Protein 3P1X (pdb70)

Radius of gyration: 17.96 Å; Cα contacts (8 Å, |Δi|>4): 248; chains: 2; bounding box: 47×26×45 Å

InterPro domains:
  IPR006561 DZF domain [PS51703] (5-378)
  IPR006561 DZF domain [SM00572] (88-342)
  IPR014720 Double-stranded RNA-binding domain [PF00035] (411-464)
  IPR014720 Double-stranded RNA-binding domain [PF00035] (527-588)
  IPR014720 Double-stranded RNA-binding domain [PS50137] (398-467)
  IPR014720 Double-stranded RNA-binding domain [PS50137] (524-590)
  IPR014720 Double-stranded RNA-binding domain [SM00358] (402-466)
  IPR014720 Double-stranded RNA-binding domain [SM00358] (525-589)
  IPR033099 Interleukin enhancer-binding factor 3, first DSRM [cd19910] (399-470)
  IPR043519 Nucleotidyltransferase superfamily [G3DSA:3.30.460.10] (21-222)
  IPR043519 Nucleotidyltransferase superfamily [G3DSA:3.30.460.10] (348-381)
  IPR049401 DZF domain, N-terminal [PF07528] (11-221)
  IPR049402 DZF domain, C-terminal [PF20965] (225-356)

B-factor: mean 30.98, std 13.44, range [10.64, 77.31]

Structure (mmCIF, N/CA/C/O backbone):
data_3P1X
#
_entry.id   3P1X
#
_cell.length_a   107.572
_cell.length_b   24.384
_cell.length_c   71.626
_cell.angle_alpha   90.00
_cell.angle_beta   124.84
_cell.angle_gamma   90.00
#
_symmetry.space_group_name_H-M   'C 1 2 1'
#
loop_
_entity.id
_entity.type
_entity.pdbx_description
1 polymer 'Interleukin enhancer-binding factor 3'
2 water water
#
loop_
_atom_site.group_PDB
_atom_site.id
_atom_site.type_symbol
_atom_site.label_atom_id
_atom_site.label_alt_id
_atom_site.label_comp_id
_atom_site.label_asym_id
_atom_site.label_entity_id
_atom_site.label_seq_id
_atom_site.pdbx_PDB_ins_code
_atom_site.Cartn_x
_atom_site.Cartn_y
_atom_site.Cart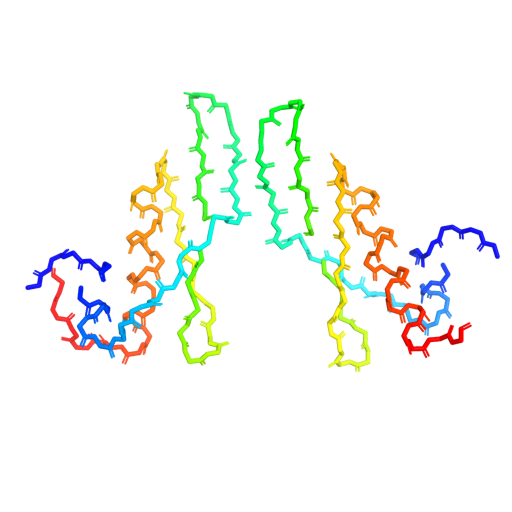n_z
_atom_site.occupancy
_atom_site.B_iso_or_equiv
_atom_site.auth_seq_id
_atom_site.auth_comp_id
_atom_site.auth_asym_id
_atom_site.auth_atom_id
_atom_site.pdbx_PDB_model_num
ATOM 1 N N . GLY A 1 6 ? -29.404 16.585 -8.684 1.00 60.90 525 GLY A N 1
ATOM 2 C CA . GLY A 1 6 ? -28.509 17.192 -7.655 1.00 55.08 525 GLY A CA 1
ATOM 3 C C . GLY A 1 6 ? -29.285 17.960 -6.605 1.00 48.96 525 GLY A C 1
ATOM 4 O O . GLY A 1 6 ? -30.282 18.606 -6.920 1.00 59.04 525 GLY A O 1
ATOM 5 N N . LYS A 1 7 ? -28.833 17.886 -5.356 1.00 41.22 526 LYS A N 1
ATOM 6 C CA . LYS A 1 7 ? -29.493 18.578 -4.254 1.00 35.93 526 LYS A CA 1
ATOM 7 C C . LYS A 1 7 ? -28.792 18.297 -2.931 1.00 31.27 526 LYS A C 1
ATOM 8 O O . LYS A 1 7 ? -28.739 19.164 -2.060 1.00 35.27 526 LYS A O 1
ATOM 10 N N . ASN A 1 8 ? -28.254 17.090 -2.772 1.00 20.97 527 ASN A N 1
ATOM 11 C CA . ASN A 1 8 ? -27.560 16.749 -1.535 1.00 16.75 527 ASN A CA 1
ATOM 12 C C . ASN A 1 8 ? -26.048 16.790 -1.767 1.00 14.81 527 ASN A C 1
ATOM 13 O O . ASN A 1 8 ? -25.500 15.959 -2.495 1.00 17.05 527 ASN A O 1
ATOM 18 N N . PRO A 1 9 ? -25.354 17.758 -1.138 1.00 10.64 528 PRO A N 1
ATOM 19 C CA . PRO A 1 9 ? -23.903 17.942 -1.260 1.00 14.19 528 PRO A CA 1
ATOM 20 C C . PRO A 1 9 ? -23.071 16.688 -1.036 1.00 14.27 528 PRO A C 1
ATOM 21 O O . PRO A 1 9 ? -22.165 16.392 -1.814 1.00 13.34 528 PRO A O 1
ATOM 25 N N . VAL A 1 10 ? -23.364 15.951 0.029 1.00 16.47 529 VAL A N 1
ATOM 26 C CA . VAL A 1 10 ? -22.607 14.733 0.298 1.00 17.29 529 VAL A CA 1
ATOM 27 C C . VAL A 1 10 ? -22.811 13.747 -0.856 1.00 15.34 529 VAL A C 1
ATOM 28 O O . VAL A 1 10 ? -21.860 13.126 -1.331 1.00 18.08 529 VAL A O 1
ATOM 40 N N . GLU A 1 12 ? -23.695 14.405 -4.049 1.00 17.32 531 GLU A N 1
ATOM 41 C CA . GLU A 1 12 ? -23.054 14.901 -5.269 1.00 15.77 531 GLU A CA 1
ATOM 42 C C . GLU A 1 12 ? -21.533 14.764 -5.254 1.00 17.23 531 GLU A C 1
ATOM 43 O O . GLU A 1 12 ? -20.919 14.408 -6.268 1.00 20.19 531 GLU A O 1
ATOM 49 N N . LEU A 1 13 ? -20.916 15.043 -4.112 1.00 15.21 532 LEU A N 1
ATOM 50 C CA . LEU A 1 13 ? -19.472 14.927 -4.021 1.00 14.20 532 LEU A CA 1
ATOM 51 C C . LEU A 1 13 ? -19.083 13.459 -4.163 1.00 20.43 532 LEU A C 1
ATOM 52 O O . LEU A 1 13 ? -18.073 13.130 -4.785 1.00 20.32 532 LEU A O 1
ATOM 57 N N . ASN A 1 14 ? -19.908 12.586 -3.592 1.00 19.56 533 ASN A N 1
ATOM 58 C CA . ASN A 1 14 ? -19.696 11.142 -3.630 1.00 22.06 533 ASN A CA 1
ATOM 59 C C . ASN A 1 14 ? -19.681 10.642 -5.077 1.00 26.60 533 ASN A C 1
ATOM 60 O O . ASN A 1 14 ? -19.015 9.656 -5.393 1.00 25.95 533 ASN A O 1
ATOM 65 N N . GLU A 1 15 ? -20.426 11.316 -5.949 1.00 19.06 534 GLU A N 1
ATOM 66 C CA . GLU A 1 15 ? -20.462 10.948 -7.361 1.00 20.54 534 GLU A CA 1
ATOM 67 C C . GLU A 1 15 ? -19.102 11.248 -7.997 1.00 27.09 534 GLU A C 1
ATOM 68 O O . GLU A 1 15 ? -18.727 10.643 -8.998 1.00 26.74 534 GLU A O 1
ATOM 74 N N . LYS A 1 16 ? -18.361 12.181 -7.408 1.00 25.31 535 LYS A N 1
ATOM 75 C CA . LYS A 1 16 ? -17.051 12.541 -7.938 1.00 25.04 535 LYS A CA 1
ATOM 76 C C . LYS A 1 16 ? -15.920 11.808 -7.224 1.00 29.58 535 LYS A C 1
ATOM 77 O O . LYS A 1 16 ? -14.887 11.514 -7.823 1.00 27.02 535 LYS A O 1
ATOM 83 N N . ARG A 1 17 ? -16.119 11.519 -5.942 1.00 22.22 536 ARG A N 1
ATOM 84 C CA . ARG A 1 17 ? -15.117 10.829 -5.138 1.00 20.94 536 ARG A CA 1
ATOM 85 C C . ARG A 1 17 ? -15.813 9.898 -4.155 1.00 27.24 536 ARG A C 1
ATOM 86 O O . ARG A 1 17 ? -16.512 10.349 -3.249 1.00 28.59 536 ARG A O 1
ATOM 94 N N . ARG A 1 18 ? -15.619 8.596 -4.329 1.00 28.62 537 ARG A N 1
ATOM 95 C CA . ARG A 1 18 ? -16.251 7.621 -3.451 1.00 32.09 537 ARG A CA 1
ATOM 96 C C . ARG A 1 18 ? -15.445 7.386 -2.177 1.00 27.84 537 ARG A C 1
ATOM 97 O O . ARG A 1 18 ? -14.261 7.712 -2.108 1.00 32.62 537 ARG A O 1
ATOM 99 N N . GLY A 1 19 ? -16.111 6.831 -1.169 1.00 32.83 538 GLY A N 1
ATOM 100 C CA . GLY A 1 19 ? -15.464 6.511 0.092 1.00 36.82 538 GLY A CA 1
ATOM 101 C C . GLY A 1 19 ? -14.818 7.625 0.897 1.00 33.03 538 GLY A C 1
ATOM 102 O O . GLY A 1 19 ? -13.885 7.371 1.660 1.00 30.80 538 GLY A O 1
ATOM 103 N N . LEU A 1 20 ? -15.304 8.852 0.750 1.00 34.76 539 LEU A N 1
ATOM 104 C CA . LEU A 1 20 ? -14.741 9.967 1.504 1.00 30.26 539 LEU A CA 1
ATOM 105 C C . LEU A 1 20 ? -15.095 9.836 2.984 1.00 34.61 539 LEU A C 1
ATOM 106 O O . LEU A 1 20 ? -16.179 9.363 3.334 1.00 26.67 539 LEU A O 1
ATOM 111 N N . LYS A 1 21 ? -14.183 10.267 3.848 1.00 32.95 540 LYS A N 1
ATOM 112 C CA . LYS A 1 21 ? -14.432 10.191 5.275 1.00 30.66 540 LYS A CA 1
ATOM 113 C C . LYS A 1 21 ? -14.669 11.561 5.881 1.00 24.56 540 LYS A C 1
ATOM 114 O O . LYS A 1 21 ? -13.875 12.479 5.683 1.00 27.68 540 LYS A O 1
ATOM 115 N N . TYR A 1 22 ? -15.773 11.705 6.605 1.00 25.59 541 TYR A N 1
ATOM 116 C CA . TYR A 1 22 ? -16.097 12.967 7.252 1.00 23.14 541 TYR A CA 1
ATOM 117 C C . TYR A 1 22 ? -15.759 12.873 8.731 1.00 30.44 541 TYR A C 1
ATOM 118 O O . TYR A 1 22 ? -16.257 11.992 9.442 1.00 27.85 541 TYR A O 1
ATOM 127 N N . GLU A 1 23 ? -14.921 13.794 9.188 1.00 22.88 542 GLU A N 1
ATOM 128 C CA . GLU A 1 23 ? -14.490 13.816 10.578 1.00 21.03 542 GLU A CA 1
ATOM 129 C C . GLU A 1 23 ? -15.050 14.994 11.362 1.00 24.46 542 GLU A C 1
ATOM 130 O O . GLU A 1 23 ? -15.002 16.141 10.912 1.00 24.97 542 GLU A O 1
ATOM 132 N N . LEU A 1 24 ? -15.593 14.699 12.538 1.00 22.86 543 LEU A N 1
ATOM 133 C CA . LEU A 1 24 ? -16.119 15.738 13.405 1.00 24.46 543 LEU A CA 1
ATOM 134 C C . LEU A 1 24 ? -14.895 16.318 14.093 1.00 29.03 543 LEU A C 1
ATOM 135 O O . LEU A 1 24 ? -14.196 15.617 14.829 1.00 29.92 543 LEU A O 1
ATOM 140 N N . ILE A 1 25 ? -14.620 17.591 13.847 1.00 22.95 544 ILE A N 1
ATOM 141 C CA . ILE A 1 25 ? -13.463 18.212 14.461 1.00 30.03 544 ILE A CA 1
ATOM 142 C C . ILE A 1 25 ? -13.821 19.179 15.577 1.00 25.81 544 ILE A C 1
ATOM 143 O O . ILE A 1 25 ? -12.952 19.591 16.337 1.00 22.54 544 ILE A O 1
ATOM 148 N N . SER A 1 26 ? -15.096 19.535 15.687 1.00 24.15 545 SER A N 1
ATOM 149 C CA . SER A 1 26 ? -15.505 20.451 16.743 1.00 22.92 545 SER A CA 1
ATOM 150 C C . SER A 1 26 ? -16.956 20.281 17.168 1.00 28.70 545 SER A C 1
ATOM 151 O O . SER A 1 26 ? -17.857 20.157 16.343 1.00 18.58 545 SER A O 1
ATOM 154 N N . GLU A 1 27 ? -17.162 20.278 18.477 1.00 20.97 546 GLU A N 1
ATOM 155 C CA . GLU A 1 27 ? -18.485 20.147 19.066 1.00 22.77 546 GLU A CA 1
ATOM 156 C C . GLU A 1 27 ? -18.439 21.019 20.313 1.00 33.80 546 GLU A C 1
ATOM 157 O O . GLU A 1 27 ? -17.803 20.662 21.308 1.00 33.94 546 GLU A O 1
ATOM 163 N N . THR A 1 28 ? -19.094 22.175 20.246 1.00 29.66 547 THR A N 1
ATOM 164 C CA . THR A 1 28 ? -19.105 23.111 21.368 1.00 32.26 547 THR A CA 1
ATOM 165 C C . THR A 1 28 ? -20.489 23.704 21.624 1.00 38.33 547 THR A C 1
ATOM 166 O O . THR A 1 28 ? -21.443 23.426 20.897 1.00 33.38 547 THR A O 1
ATOM 170 N N . GLY A 1 29 ? -20.588 24.527 22.663 1.00 41.52 548 GLY A N 1
ATOM 171 C CA . GLY A 1 29 ? -21.853 25.157 22.994 1.00 38.98 548 GLY A CA 1
ATOM 172 C C . GLY A 1 29 ? -22.804 24.278 23.784 1.00 43.42 548 GLY A C 1
ATOM 173 O O . GLY A 1 29 ? -22.709 23.050 23.754 1.00 37.93 548 GLY A O 1
ATOM 174 N N . GLY A 1 30 ? -23.732 24.916 24.492 1.00 52.73 549 GLY A N 1
ATOM 175 C CA . GLY A 1 30 ? -24.696 24.177 25.288 1.00 55.71 549 GLY A CA 1
ATOM 176 C C . GLY A 1 30 ? -25.792 23.551 24.446 1.00 59.18 549 GLY A C 1
ATOM 177 O O . GLY A 1 30 ? -25.850 23.759 23.232 1.00 61.44 549 GLY A O 1
ATOM 178 N N . SER A 1 31 ? -26.664 22.784 25.094 1.00 59.63 550 SER A N 1
ATOM 179 C CA . SER A 1 31 ? -27.756 22.136 24.388 1.00 58.73 550 SER A CA 1
ATOM 180 C C . SER A 1 31 ? -28.730 23.126 23.777 1.00 57.31 550 SER A C 1
ATOM 181 O O . SER A 1 31 ? -29.756 22.735 23.218 1.00 58.57 550 SER A O 1
ATOM 182 N N . HIS A 1 32 ? -28.405 24.411 23.883 1.00 53.97 551 HIS A N 1
ATOM 183 C CA . HIS A 1 32 ? -29.259 25.446 23.331 1.00 51.30 551 HIS A CA 1
ATOM 184 C C . HIS A 1 32 ? -28.506 26.355 22.377 1.00 53.16 551 HIS A C 1
ATOM 185 O O . HIS A 1 32 ? -29.043 27.355 21.902 1.00 51.13 551 HIS A O 1
ATOM 186 N N . ASP A 1 33 ? -27.255 26.005 22.099 1.00 50.69 552 ASP A N 1
ATOM 187 C CA . ASP A 1 33 ? -26.438 26.793 21.193 1.00 46.21 552 ASP A CA 1
ATOM 188 C C . ASP A 1 33 ? -25.320 25.934 20.636 1.00 42.81 552 ASP A C 1
ATOM 189 O O . ASP A 1 33 ? -24.210 26.409 20.390 1.00 44.23 552 ASP A O 1
ATOM 190 N N . LYS A 1 34 ? -25.623 24.654 20.443 1.00 39.52 553 LYS A N 1
ATOM 191 C CA . LYS A 1 34 ? -24.660 23.690 19.926 1.00 33.75 553 LYS A CA 1
ATOM 192 C C . LYS A 1 34 ? -24.137 24.079 18.553 1.00 31.38 553 LYS A C 1
ATOM 193 O O . LYS A 1 34 ? -24.873 24.601 17.718 1.00 31.12 553 LYS A O 1
ATOM 195 N N . ARG A 1 35 ? -22.852 23.828 18.331 1.00 26.97 554 ARG A N 1
ATOM 196 C CA . ARG A 1 35 ? -22.219 24.121 17.056 1.00 25.93 554 ARG A CA 1
ATOM 197 C C . ARG A 1 35 ? -21.300 22.968 16.704 1.00 28.74 554 ARG A C 1
ATOM 198 O O . ARG A 1 35 ? -20.463 22.563 17.509 1.00 30.0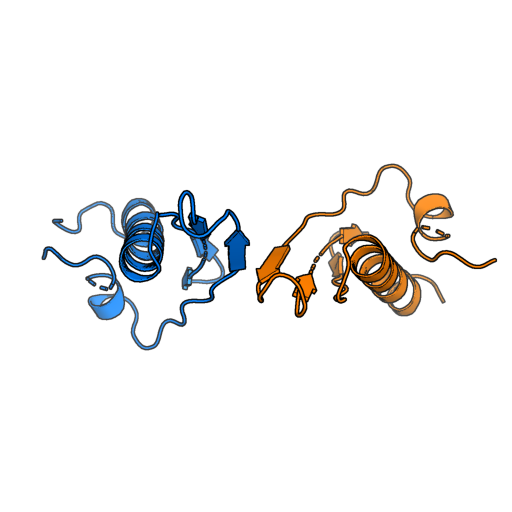5 554 ARG A O 1
ATOM 206 N N . PHE A 1 36 ? -21.473 22.432 15.503 1.00 23.02 555 PHE A N 1
ATOM 207 C CA . PHE A 1 36 ? -20.664 21.319 15.035 1.00 18.34 555 PHE A CA 1
ATOM 208 C C . PHE A 1 36 ? -19.842 21.756 13.841 1.00 21.51 555 PHE A C 1
ATOM 209 O O . PHE A 1 36 ? -20.300 22.559 13.029 1.00 22.00 555 PHE A O 1
ATOM 217 N N . VAL A 1 37 ? -18.631 21.227 13.739 1.00 18.86 556 VAL A N 1
ATOM 218 C CA . VAL A 1 37 ? -17.780 21.527 12.599 1.00 19.86 556 VAL A CA 1
ATOM 219 C C . VAL A 1 37 ? -17.291 20.194 12.068 1.00 21.98 556 VAL A C 1
ATOM 220 O O . VAL A 1 37 ? -16.722 19.391 12.810 1.00 22.42 556 VAL A O 1
ATOM 232 N N . GLU A 1 39 ? -15.205 18.116 8.844 1.00 18.63 558 GLU A N 1
ATOM 233 C CA . GLU A 1 39 ? -14.127 18.285 7.886 1.00 15.91 558 GLU A CA 1
ATOM 234 C C . GLU A 1 39 ? -14.054 17.079 6.962 1.00 20.13 558 GLU A C 1
ATOM 235 O O . GLU A 1 39 ? -14.249 15.939 7.387 1.00 27.53 558 GLU A O 1
ATOM 241 N N . VAL A 1 40 ? -13.796 17.337 5.688 1.00 19.49 559 VAL A N 1
ATOM 242 C CA . VAL A 1 40 ? -13.666 16.263 4.726 1.00 19.58 559 VAL A CA 1
ATOM 243 C C . VAL A 1 40 ? -12.400 16.531 3.924 1.00 23.29 559 VAL A C 1
ATOM 244 O O . VAL A 1 40 ? -12.107 17.670 3.570 1.00 25.09 559 VAL A O 1
ATOM 248 N N . GLU A 1 41 ? -11.629 15.483 3.670 1.00 25.74 560 GLU A N 1
ATOM 249 C CA . GLU A 1 41 ? -10.404 15.642 2.903 1.00 29.48 560 GLU A CA 1
ATOM 250 C C . GLU A 1 41 ? -10.598 15.111 1.486 1.00 30.44 560 GLU A C 1
ATOM 251 O O . GLU A 1 41 ? -11.017 13.972 1.285 1.00 24.76 560 GLU A O 1
ATOM 257 N N . VAL A 1 42 ? -10.302 15.955 0.506 1.00 25.96 561 VAL A N 1
ATOM 258 C CA . VAL A 1 42 ? -10.430 15.579 -0.896 1.00 29.51 561 VAL A CA 1
ATOM 259 C C . VAL A 1 42 ? -9.143 15.999 -1.595 1.00 29.32 561 VAL A C 1
ATOM 260 O O . VAL A 1 42 ? -8.790 17.178 -1.600 1.00 27.43 561 VAL A O 1
ATOM 264 N N . ASP A 1 43 ? -8.442 15.032 -2.177 1.00 32.99 562 ASP A N 1
ATOM 265 C CA . ASP A 1 43 ? -7.184 15.311 -2.863 1.00 40.37 562 ASP A CA 1
ATOM 266 C C . ASP A 1 43 ? -6.210 16.038 -1.937 1.00 38.14 562 ASP A C 1
ATOM 267 O O . ASP A 1 43 ? -5.666 17.085 -2.290 1.00 43.93 562 ASP A O 1
ATOM 272 N N . GLY A 1 44 ? -6.004 15.482 -0.747 1.00 42.08 563 GLY A N 1
ATOM 273 C CA . GLY A 1 44 ? -5.096 16.087 0.212 1.00 45.73 563 GLY A CA 1
ATOM 274 C C . GLY A 1 44 ? -5.566 17.425 0.754 1.00 49.95 563 GLY A C 1
ATOM 275 O O . GLY A 1 44 ? -4.951 17.980 1.665 1.00 52.83 563 GLY A O 1
ATOM 276 N N . GLN A 1 45 ? -6.660 17.941 0.204 1.00 42.89 564 GLN A N 1
ATOM 277 C CA . GLN A 1 45 ? -7.203 19.225 0.633 1.00 38.91 564 GLN A CA 1
ATOM 278 C C . GLN A 1 45 ? -8.334 19.066 1.652 1.00 34.12 564 GLN A C 1
ATOM 279 O O . GLN A 1 45 ? -9.210 18.215 1.497 1.00 31.69 564 GLN A O 1
ATOM 285 N N . LYS A 1 46 ? -8.309 19.895 2.691 1.00 34.93 565 LYS A N 1
ATOM 286 C CA . LYS A 1 46 ? -9.321 19.842 3.736 1.00 30.47 565 LYS A CA 1
ATOM 287 C C . LYS A 1 46 ? -10.409 20.897 3.557 1.00 33.05 565 LYS A C 1
ATOM 288 O O . LYS A 1 46 ? -10.122 22.062 3.278 1.00 26.54 565 LYS A O 1
ATOM 294 N N . PHE A 1 47 ? -11.660 20.472 3.719 1.00 25.25 566 PHE A N 1
ATOM 295 C CA . PHE A 1 47 ? -12.814 21.354 3.587 1.00 19.02 566 PHE A CA 1
ATOM 296 C C . PHE A 1 47 ? -13.691 21.183 4.825 1.00 15.06 566 PHE A C 1
ATOM 297 O O . PHE A 1 47 ? -13.965 20.058 5.241 1.00 23.92 566 PHE A O 1
ATOM 305 N N . GLN A 1 48 ? -14.129 22.290 5.413 1.00 20.59 567 GLN A N 1
ATOM 306 C CA . GLN A 1 48 ? -14.965 22.205 6.606 1.00 17.70 567 GLN A CA 1
ATOM 307 C C . GLN A 1 48 ? -16.334 22.831 6.424 1.00 21.52 567 GLN A C 1
ATOM 308 O O . GLN A 1 48 ? -16.557 23.641 5.517 1.00 21.88 567 GLN A O 1
ATOM 314 N N . GLY A 1 49 ? -17.249 22.448 7.309 1.00 18.82 568 GLY A N 1
ATOM 315 C CA . GLY A 1 49 ? -18.602 22.964 7.277 1.00 14.22 568 GLY A CA 1
ATOM 316 C C . GLY A 1 49 ? -19.104 23.008 8.701 1.00 16.39 568 GLY A C 1
ATOM 317 O O . GLY A 1 49 ? -18.815 22.100 9.487 1.00 20.36 568 GLY A O 1
ATOM 318 N N . ALA A 1 50 ? -19.844 24.057 9.042 1.00 17.81 569 ALA A N 1
ATOM 319 C CA . ALA A 1 50 ? -20.373 24.214 10.396 1.00 17.65 569 ALA A CA 1
ATOM 320 C C . ALA A 1 50 ? -21.895 24.291 10.396 1.00 21.39 569 ALA A C 1
ATOM 321 O O . ALA A 1 50 ? -22.510 24.571 9.370 1.00 22.90 569 ALA A O 1
ATOM 323 N N . GLY A 1 51 ? -22.498 24.039 11.553 1.00 20.43 570 GLY A N 1
ATOM 324 C CA . GLY A 1 51 ? -23.945 24.088 11.660 1.00 20.08 570 GLY A CA 1
ATOM 325 C C . GLY A 1 51 ? -24.434 23.733 13.050 1.00 21.15 570 GLY A C 1
ATOM 326 O O . GLY A 1 51 ? -23.642 23.382 13.926 1.00 19.45 570 GLY A O 1
ATOM 327 N N . SER A 1 52 ? -25.744 23.821 13.249 1.00 18.69 571 SER A N 1
ATOM 328 C CA . SER A 1 52 ? -26.356 23.516 14.542 1.00 26.67 571 SER A CA 1
ATOM 329 C C . SER A 1 52 ? -26.520 22.020 14.784 1.00 26.93 571 SER A C 1
ATOM 330 O O . SER A 1 52 ? -26.811 21.585 15.900 1.00 25.36 571 SER A O 1
ATOM 333 N N . ASN A 1 53 ? -26.353 21.234 13.728 1.00 21.38 572 ASN A N 1
ATOM 334 C CA . ASN A 1 53 ? -26.452 19.790 13.837 1.00 19.11 572 ASN A CA 1
ATOM 335 C C . ASN A 1 53 ? -25.396 19.173 12.925 1.00 20.84 572 ASN A C 1
ATOM 336 O O . ASN A 1 53 ? -24.895 19.828 12.012 1.00 19.16 572 ASN A O 1
ATOM 341 N N . LYS A 1 54 ? 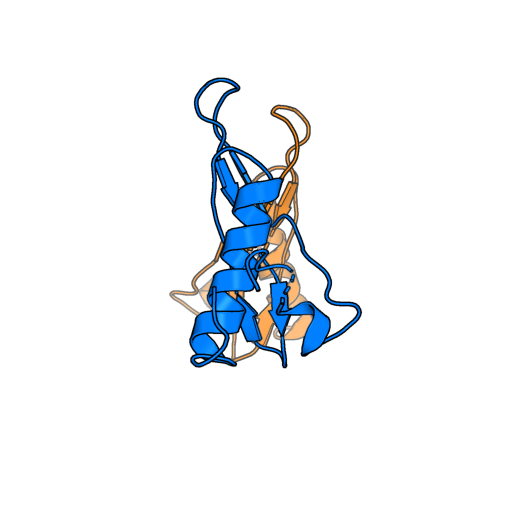-25.061 17.915 13.182 1.00 15.21 573 LYS A N 1
ATOM 342 C CA . LYS A 1 54 ? -24.043 17.211 12.409 1.00 20.71 573 LYS A CA 1
ATOM 343 C C . LYS A 1 54 ? -24.354 17.040 10.927 1.00 16.31 573 LYS A C 1
ATOM 344 O O . LYS A 1 54 ? -23.466 17.167 10.082 1.00 19.41 573 LYS A O 1
ATOM 350 N N . LYS A 1 55 ? -25.610 16.746 10.617 1.00 19.04 574 LYS A N 1
ATOM 351 C CA . LYS A 1 55 ? -26.030 16.549 9.235 1.00 22.37 574 LYS A CA 1
ATOM 352 C C . LYS A 1 55 ? -25.746 17.772 8.362 1.00 17.00 574 LYS A C 1
ATOM 353 O O . LYS A 1 55 ? -25.175 17.645 7.277 1.00 16.15 574 LYS A O 1
ATOM 359 N N . VAL A 1 56 ? -26.140 18.957 8.823 1.00 16.10 575 VAL A N 1
ATOM 360 C CA . VAL A 1 56 ? -25.905 20.167 8.031 1.00 17.73 575 VAL A CA 1
ATOM 361 C C . VAL A 1 56 ? -24.426 20.565 8.022 1.00 17.84 575 VAL A C 1
ATOM 362 O O . VAL A 1 56 ? -23.927 21.140 7.044 1.00 12.43 575 VAL A O 1
ATOM 366 N N . ALA A 1 57 ? -23.716 20.260 9.106 1.00 16.18 576 ALA A N 1
ATOM 367 C CA . ALA A 1 57 ? -22.290 20.578 9.177 1.00 15.19 576 ALA A CA 1
ATOM 368 C C . ALA A 1 57 ? -21.585 19.731 8.123 1.00 17.32 576 ALA A C 1
ATOM 369 O O . ALA A 1 57 ? -20.720 20.213 7.391 1.00 18.75 576 ALA A O 1
ATOM 371 N N . LYS A 1 58 ? -21.967 18.463 8.039 1.00 15.44 577 LYS A N 1
ATOM 372 C CA . LYS A 1 58 ? -21.368 17.579 7.049 1.00 17.63 577 LYS A CA 1
ATOM 373 C C . LYS A 1 58 ? -21.706 18.070 5.640 1.00 12.23 577 LYS A C 1
ATOM 374 O O . LYS A 1 58 ? -20.846 18.100 4.760 1.00 15.38 577 LYS A O 1
ATOM 380 N N . ALA A 1 59 ? -22.960 18.460 5.431 1.00 17.67 578 ALA A N 1
ATOM 381 C CA . ALA A 1 59 ? -23.392 18.942 4.126 1.00 16.52 578 ALA A CA 1
ATOM 382 C C . ALA A 1 59 ? -22.606 20.189 3.713 1.00 20.48 578 ALA A C 1
ATOM 383 O O . ALA A 1 59 ? -22.236 20.338 2.547 1.00 16.18 578 ALA A O 1
ATOM 385 N N . TYR A 1 60 ? -22.344 21.091 4.657 1.00 13.92 579 TYR A N 1
ATOM 386 C CA . TYR A 1 60 ? -21.586 22.290 4.309 1.00 16.74 579 TYR A CA 1
ATOM 387 C C . TYR A 1 60 ? -20.137 21.951 3.980 1.00 16.09 579 TYR A C 1
ATOM 388 O O . TYR A 1 60 ? -19.512 22.612 3.146 1.00 17.89 579 TYR A O 1
ATOM 397 N N . ALA A 1 61 ? -19.606 20.921 4.631 1.00 13.75 580 ALA A N 1
ATOM 398 C CA . ALA A 1 61 ? -18.234 20.489 4.375 1.00 16.23 580 ALA A CA 1
ATOM 399 C C . ALA A 1 61 ? -18.140 19.994 2.939 1.00 12.99 580 ALA A C 1
ATOM 400 O O . ALA A 1 61 ? -17.179 20.294 2.230 1.00 17.75 580 ALA A O 1
ATOM 402 N N . ALA A 1 62 ? -19.141 19.234 2.505 1.00 14.64 581 ALA A N 1
ATOM 403 C CA . ALA A 1 62 ? -19.138 18.726 1.135 1.00 15.66 581 ALA A CA 1
ATOM 404 C C . ALA A 1 62 ? -19.340 19.898 0.170 1.00 15.43 581 ALA A C 1
ATOM 405 O O . ALA A 1 62 ? -18.678 19.988 -0.863 1.00 20.69 581 ALA A O 1
ATOM 407 N N . LEU A 1 63 ? -20.249 20.805 0.517 1.00 14.63 582 LEU A N 1
ATOM 408 C CA . LEU A 1 63 ? -20.513 21.968 -0.332 1.00 17.61 582 LEU A CA 1
ATOM 409 C C . LEU A 1 63 ? -19.233 22.769 -0.589 1.00 20.62 582 LEU A C 1
ATOM 410 O O . LEU A 1 63 ? -19.001 23.251 -1.703 1.00 17.50 582 LEU A O 1
ATOM 415 N N . ALA A 1 64 ? -18.413 22.922 0.447 1.00 16.21 583 ALA A N 1
ATOM 416 C CA . ALA A 1 64 ? -17.161 23.658 0.330 1.00 17.16 583 ALA A CA 1
ATOM 417 C C . ALA A 1 64 ? -16.230 22.950 -0.653 1.00 20.55 583 ALA A C 1
ATOM 418 O O . ALA A 1 64 ? -15.559 23.590 -1.464 1.00 18.95 583 ALA A O 1
ATOM 420 N N . ALA A 1 65 ? -16.190 21.625 -0.582 1.00 16.84 584 ALA A N 1
ATOM 421 C CA . ALA A 1 65 ? -15.353 20.854 -1.491 1.00 16.98 584 ALA A CA 1
ATOM 422 C C . ALA A 1 65 ? -15.877 21.034 -2.916 1.00 21.73 584 ALA A C 1
ATOM 423 O O . ALA A 1 65 ? -15.109 21.262 -3.851 1.00 19.16 584 ALA A O 1
ATOM 425 N N . LEU A 1 66 ? -17.192 20.945 -3.072 1.00 13.45 585 LEU A N 1
ATOM 426 C CA . LEU A 1 66 ? -17.803 21.093 -4.391 1.00 16.49 585 LEU A CA 1
ATOM 427 C C . LEU A 1 66 ? -17.611 22.493 -4.983 1.00 19.42 585 LEU A C 1
ATOM 428 O O . LEU A 1 66 ? -17.409 22.633 -6.191 1.00 18.62 585 LEU A O 1
ATOM 433 N N . GLU A 1 67 ? -17.678 23.524 -4.145 1.00 19.86 586 GLU A N 1
ATOM 434 C CA . GLU A 1 67 ? -17.519 24.896 -4.633 1.00 21.75 586 GLU A CA 1
ATOM 435 C C . GLU A 1 67 ? -16.124 25.146 -5.168 1.00 22.72 586 GLU A C 1
ATOM 436 O O . GLU A 1 67 ? -15.934 25.959 -6.065 1.00 26.46 586 GLU A O 1
ATOM 442 N N . LYS A 1 68 ? -15.150 24.435 -4.619 1.00 22.41 587 LYS A N 1
ATOM 443 C CA . LYS A 1 68 ? -13.767 24.587 -5.041 1.00 24.85 587 LYS A CA 1
ATOM 444 C C . LYS A 1 68 ? -13.408 23.690 -6.224 1.00 24.60 587 LYS A C 1
ATOM 445 O O . LYS A 1 68 ? -12.922 24.166 -7.249 1.00 25.22 587 LYS A O 1
ATOM 451 N N . LEU A 1 69 ? -13.666 22.395 -6.077 1.00 19.11 588 LEU A N 1
ATOM 452 C CA . LEU A 1 69 ? -13.316 21.405 -7.097 1.00 16.63 588 LEU A CA 1
ATOM 453 C C . LEU A 1 69 ? -14.348 21.119 -8.193 1.00 19.73 588 LEU A C 1
ATOM 454 O O . LEU A 1 69 ? -13.990 20.634 -9.267 1.00 21.05 588 LEU A O 1
ATOM 459 N N . PHE A 1 70 ? -15.621 21.401 -7.930 1.00 18.40 589 PHE A N 1
ATOM 460 C CA . PHE A 1 70 ? -16.668 21.130 -8.912 1.00 19.28 589 PHE A CA 1
ATOM 461 C C . PHE A 1 70 ? -17.677 22.264 -8.966 1.00 18.21 589 PHE A C 1
ATOM 462 O O . PHE A 1 70 ? -18.866 22.082 -8.675 1.00 17.46 589 PHE A O 1
ATOM 470 N N . PRO A 1 71 ? -17.210 23.457 -9.357 1.00 21.65 590 PRO A N 1
ATOM 471 C CA . PRO A 1 71 ? -18.010 24.679 -9.468 1.00 24.16 590 PRO A CA 1
ATOM 472 C C . PRO A 1 71 ? -19.301 24.548 -10.266 1.00 22.14 590 PRO A C 1
ATOM 473 O O . PRO A 1 71 ? -20.313 25.150 -9.912 1.00 26.44 590 PRO A O 1
ATOM 477 N N . ASP A 1 72 ? -19.269 23.767 -11.340 1.00 24.32 591 ASP A N 1
ATOM 478 C CA . ASP A 1 72 ? -20.449 23.619 -12.186 1.00 27.67 591 ASP A CA 1
ATOM 479 C C . ASP A 1 72 ? -21.507 22.649 -11.688 1.00 29.59 591 ASP A C 1
ATOM 480 O O . ASP A 1 72 ? -22.599 22.591 -12.250 1.00 32.75 591 ASP A O 1
ATOM 485 N N . THR A 1 73 ? -21.204 21.891 -10.642 1.00 26.00 592 THR A N 1
ATOM 486 C CA . THR A 1 73 ? -22.178 20.936 -10.119 1.00 30.99 592 THR A CA 1
ATOM 487 C C . THR A 1 73 ? -23.446 21.640 -9.664 1.00 33.86 592 THR A C 1
ATOM 488 O O . THR A 1 73 ? -23.414 2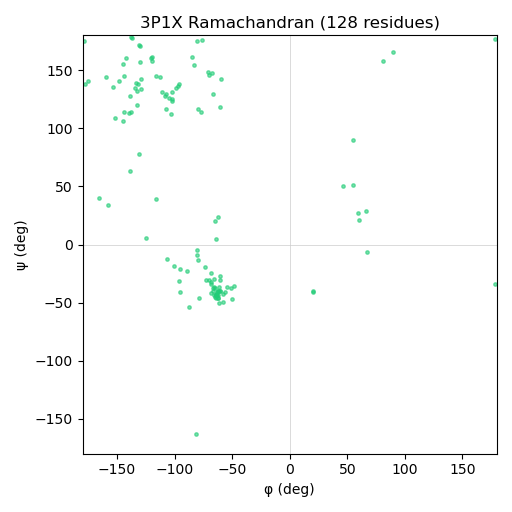2.483 -8.770 1.00 28.87 592 THR A O 1
ATOM 492 N N . PRO A 1 74 ? -24.585 21.308 -10.285 1.00 36.47 593 PRO A N 1
ATOM 493 C CA . PRO A 1 74 ? -25.855 21.932 -9.913 1.00 44.26 593 PRO A CA 1
ATOM 494 C C . PRO A 1 74 ? -26.287 21.536 -8.509 1.00 47.59 593 PRO A C 1
ATOM 495 O O . PRO A 1 74 ? -26.306 20.354 -8.171 1.00 58.34 593 PRO A O 1
ATOM 499 N N . LEU A 1 75 ? -26.624 22.526 -7.691 1.00 48.50 594 LEU A N 1
ATOM 500 C CA . LEU A 1 75 ? -27.075 22.266 -6.329 1.00 51.02 594 LEU A CA 1
ATOM 501 C C . LEU A 1 75 ? -28.594 22.111 -6.327 1.00 53.79 594 LEU A C 1
ATOM 502 O O . LEU A 1 75 ? -29.288 22.965 -5.737 1.00 52.94 594 LEU A O 1
ATOM 508 N N . GLY B 1 6 ? 15.213 21.543 31.598 1.00 47.63 525 GLY B N 1
ATOM 509 C CA . GLY B 1 6 ? 14.018 21.813 32.449 1.00 48.23 525 GLY B CA 1
ATOM 510 C C . GLY B 1 6 ? 12.748 21.218 31.873 1.00 47.81 525 GLY B C 1
ATOM 511 O O . GLY B 1 6 ? 12.763 20.659 30.780 1.00 51.97 525 GLY B O 1
ATOM 512 N N . LYS B 1 7 ? 11.647 21.341 32.610 1.00 46.55 526 LYS B N 1
ATOM 513 C CA . LYS B 1 7 ? 10.360 20.812 32.171 1.00 47.82 526 LYS B CA 1
ATOM 514 C C . LYS B 1 7 ? 9.655 21.746 31.187 1.00 37.41 526 LYS B C 1
ATOM 515 O O . LYS B 1 7 ? 10.266 22.634 30.612 1.00 55.97 526 LYS B O 1
ATOM 521 N N . ASN B 1 8 ? 8.363 21.533 30.998 1.00 43.29 527 ASN B N 1
ATOM 522 C CA . ASN B 1 8 ? 7.558 22.330 30.081 1.00 34.34 527 ASN B CA 1
ATOM 523 C C . ASN B 1 8 ? 8.115 22.367 28.659 1.00 30.76 527 ASN B C 1
ATOM 524 O O . ASN B 1 8 ? 8.897 23.252 28.290 1.00 24.00 527 ASN B O 1
ATOM 529 N N . PRO B 1 9 ? 7.688 21.403 27.834 1.00 19.97 528 PRO B N 1
ATOM 530 C CA . PRO B 1 9 ? 8.084 21.231 26.433 1.00 19.53 528 PRO B CA 1
ATOM 531 C C . PRO B 1 9 ? 7.853 22.477 25.593 1.00 20.06 528 PRO B C 1
ATOM 532 O O . PRO B 1 9 ? 8.642 22.786 24.696 1.00 21.29 528 PRO B O 1
ATOM 536 N N . VAL B 1 10 ? 6.768 23.189 25.883 1.00 18.81 529 VAL B N 1
ATOM 537 C CA . VAL B 1 10 ? 6.441 24.398 25.140 1.00 16.36 529 VAL B CA 1
ATOM 538 C C . VAL B 1 10 ? 7.528 25.449 25.381 1.00 21.32 529 VAL B C 1
ATOM 539 O O . VAL B 1 10 ? 7.992 26.104 24.444 1.00 20.28 529 VAL B O 1
ATOM 551 N N . GLU B 1 12 ? 10.659 24.877 26.454 1.00 25.40 531 GLU B N 1
ATOM 552 C CA . GLU B 1 12 ? 11.924 24.405 25.896 1.00 22.94 531 GLU B CA 1
ATOM 553 C C . GLU B 1 12 ? 11.984 24.529 24.379 1.00 23.92 531 GLU B C 1
ATOM 554 O O . GLU B 1 12 ? 13.019 24.894 23.826 1.00 22.25 531 GLU B O 1
ATOM 560 N N . LEU B 1 13 ? 10.881 24.224 23.704 1.00 18.07 532 LEU B N 1
ATOM 561 C CA . LEU B 1 13 ? 10.846 24.337 22.248 1.00 16.07 532 LEU B CA 1
ATOM 562 C C . LEU B 1 13 ? 10.993 25.813 21.866 1.00 20.92 532 LEU B C 1
ATOM 563 O O . LEU B 1 13 ? 11.623 26.161 20.864 1.00 21.70 532 LEU B O 1
ATOM 568 N N . ASN B 1 14 ? 10.401 26.677 22.680 1.00 18.19 533 ASN B N 1
ATOM 569 C CA . ASN B 1 14 ? 10.456 28.119 22.465 1.00 20.50 533 ASN B CA 1
ATOM 570 C C . ASN B 1 14 ? 11.900 28.640 22.489 1.00 23.29 533 ASN B C 1
ATOM 571 O O . ASN B 1 14 ? 12.207 29.662 21.877 1.00 26.54 533 ASN B O 1
ATOM 576 N N . GLU B 1 15 ? 12.779 27.940 23.201 1.00 25.73 534 GLU B N 1
ATOM 577 C CA . GLU B 1 15 ? 14.187 28.333 23.281 1.00 28.70 534 GLU B CA 1
ATOM 578 C C . GLU B 1 15 ? 14.897 28.013 21.958 1.00 32.28 534 GLU B C 1
ATOM 579 O O . GLU B 1 15 ? 15.957 28.567 21.652 1.00 24.41 534 GLU B O 1
ATOM 585 N N . LYS B 1 16 ? 14.300 27.120 21.174 1.00 25.44 535 LYS B N 1
ATOM 586 C CA . LYS B 1 16 ? 14.861 26.730 19.885 1.00 24.09 535 LYS B CA 1
ATOM 587 C C . LYS B 1 16 ? 14.242 27.553 18.763 1.00 27.00 535 LYS B C 1
ATOM 588 O O . LYS B 1 16 ? 14.928 27.974 17.829 1.00 23.35 535 LYS B O 1
ATOM 594 N N . ARG B 1 17 ? 12.937 27.775 18.862 1.00 25.54 536 ARG B N 1
ATOM 595 C CA . ARG B 1 17 ? 12.204 28.534 17.855 1.00 27.55 536 ARG B CA 1
ATOM 596 C C . ARG B 1 17 ? 11.183 29.445 18.539 1.00 32.53 536 ARG B C 1
ATOM 597 O O . ARG B 1 17 ? 10.224 28.972 19.145 1.00 29.47 536 ARG B O 1
ATOM 605 N N . ARG B 1 18 ? 11.391 30.753 18.438 1.00 30.60 537 ARG B N 1
ATOM 606 C CA . ARG B 1 18 ? 10.492 31.719 19.056 1.00 33.97 537 ARG B CA 1
ATOM 607 C C . ARG B 1 18 ? 9.268 32.003 18.195 1.00 31.77 537 ARG B C 1
ATOM 608 O O . ARG B 1 18 ? 9.304 31.847 16.977 1.00 40.07 537 ARG B O 1
ATOM 610 N N . GLY B 1 19 ? 8.182 32.410 18.845 1.00 30.66 538 GLY B N 1
ATOM 611 C CA . GLY B 1 19 ? 6.961 32.751 18.134 1.00 33.40 538 GLY B CA 1
ATOM 612 C C . GLY B 1 19 ? 6.202 31.660 17.400 1.00 34.99 538 GLY B C 1
ATOM 613 O O . GLY B 1 19 ? 5.519 31.945 16.417 1.00 37.67 538 GLY B O 1
ATOM 614 N N . LEU B 1 20 ? 6.301 30.419 17.865 1.00 27.07 539 LEU B N 1
ATOM 615 C CA . LEU B 1 20 ? 5.583 29.328 17.218 1.00 31.29 539 LEU B CA 1
ATOM 616 C C . LEU B 1 20 ? 4.085 29.455 17.473 1.00 31.57 539 LEU B C 1
ATOM 617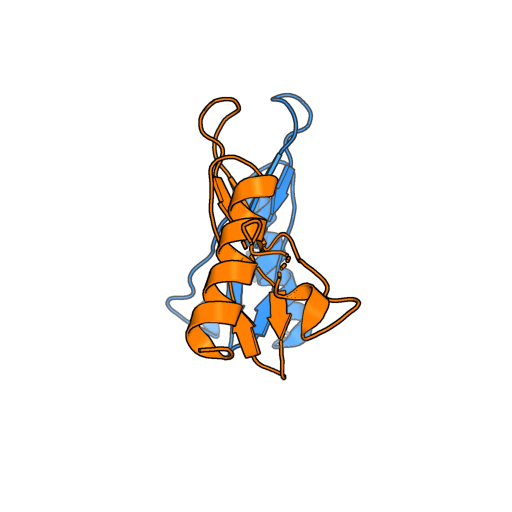 O O . LEU B 1 20 ? 3.654 29.948 18.520 1.00 29.70 539 LEU B O 1
ATOM 622 N N . LYS B 1 21 ? 3.295 29.003 16.510 1.00 27.66 540 LYS B N 1
ATOM 623 C CA . LYS B 1 21 ? 1.847 29.070 16.619 1.00 33.36 540 LYS B CA 1
ATOM 624 C C . LYS B 1 21 ? 1.248 27.696 16.863 1.00 22.69 540 LYS B C 1
ATOM 625 O O . LYS B 1 21 ? 1.554 26.733 16.163 1.00 30.28 540 LYS B O 1
ATOM 631 N N . TYR B 1 22 ? 0.395 27.616 17.874 1.00 24.40 541 TYR B N 1
ATOM 632 C CA . TYR B 1 22 ? -0.267 26.370 18.219 1.00 23.22 541 TYR B CA 1
ATOM 633 C C . TYR B 1 22 ? -1.730 26.469 17.799 1.00 29.78 541 TYR B C 1
ATOM 634 O O . TYR B 1 22 ? -2.477 27.306 18.311 1.00 34.32 541 TYR B O 1
ATOM 643 N N . GLU B 1 23 ? -2.129 25.614 16.862 1.00 23.73 542 GLU B N 1
ATOM 644 C CA . GLU B 1 23 ? -3.494 25.609 16.345 1.00 26.85 542 GLU B CA 1
ATOM 645 C C . GLU B 1 23 ? -4.355 24.489 16.916 1.00 24.48 542 GLU B C 1
ATOM 646 O O . GLU B 1 23 ? -3.950 23.331 16.944 1.00 26.88 542 GLU B O 1
ATOM 652 N N . LEU B 1 24 ? -5.551 24.840 17.371 1.00 25.53 543 LEU B N 1
ATOM 653 C CA . LEU B 1 24 ? -6.464 23.841 17.901 1.00 24.06 543 LEU B CA 1
ATOM 654 C C . LEU B 1 24 ? -7.043 23.144 16.678 1.00 28.66 543 LEU B C 1
ATOM 655 O O . LEU B 1 24 ? -7.761 23.757 15.888 1.00 28.55 543 LEU B O 1
ATOM 660 N N . ILE B 1 25 ? -6.718 21.867 16.522 1.00 20.61 544 ILE B N 1
ATOM 661 C CA . ILE B 1 25 ? -7.171 21.088 15.378 1.00 29.80 544 ILE B CA 1
ATOM 662 C C . ILE B 1 25 ? -8.431 20.267 15.623 1.00 33.64 544 ILE B C 1
ATOM 663 O O . ILE B 1 25 ? -9.130 19.902 14.679 1.00 27.36 544 ILE B O 1
ATOM 668 N N . SER B 1 26 ? -8.729 19.984 16.885 1.00 24.26 545 SER B N 1
ATOM 669 C CA . SER B 1 26 ? -9.903 19.185 17.200 1.00 25.65 545 SER B CA 1
ATOM 670 C C . SER B 1 26 ? -10.339 19.386 18.648 1.00 25.81 545 SER B C 1
ATOM 671 O O . SER B 1 26 ? -9.511 19.562 19.542 1.00 22.96 545 SER B O 1
ATOM 674 N N . GLU B 1 27 ? -11.649 19.379 18.864 1.00 23.37 546 GLU B N 1
ATOM 675 C CA . GLU B 1 27 ? -12.224 19.522 20.197 1.00 20.50 546 GLU B CA 1
ATOM 676 C C . GLU B 1 27 ? -13.550 18.781 20.164 1.00 24.51 546 GLU B C 1
ATOM 677 O O . GLU B 1 27 ? -14.501 19.219 19.517 1.00 26.23 546 GLU B O 1
ATOM 683 N N . THR B 1 28 ? -13.601 17.643 20.845 1.00 22.44 547 THR B N 1
ATOM 684 C CA . THR B 1 28 ? -14.804 16.831 20.862 1.00 29.14 547 THR B CA 1
ATOM 685 C C . THR B 1 28 ? -15.0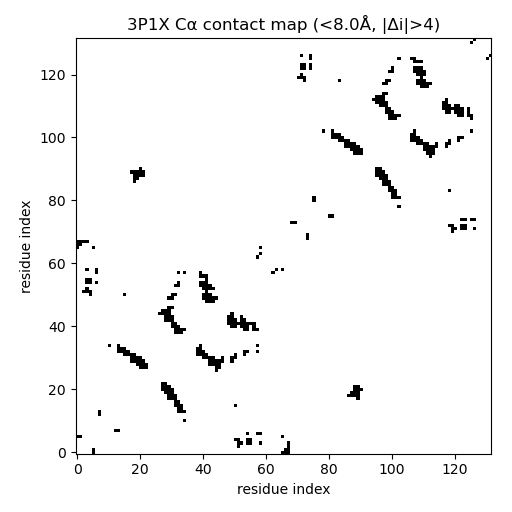74 16.294 22.255 1.00 30.50 547 THR B C 1
ATOM 686 O O . THR B 1 28 ? -14.303 16.541 23.184 1.00 25.84 547 THR B O 1
ATOM 690 N N . GLY B 1 29 ? -16.177 15.563 22.392 1.00 22.80 548 GLY B N 1
ATOM 691 C CA . GLY B 1 29 ? -16.534 14.985 23.676 1.00 28.80 548 GLY B CA 1
ATOM 692 C C . GLY B 1 29 ? -17.400 15.871 24.547 1.00 33.98 548 GLY B C 1
ATOM 693 O O . GLY B 1 29 ? -17.540 17.070 24.294 1.00 34.13 548 GLY B O 1
ATOM 694 N N . GLY B 1 30 ? -17.981 15.271 25.584 1.00 36.86 549 GLY B N 1
ATOM 695 C CA . GLY B 1 30 ? -18.836 16.008 26.495 1.00 33.80 549 GLY B CA 1
ATOM 696 C C . GLY B 1 30 ? -18.058 16.792 27.534 1.00 40.41 549 GLY B C 1
ATOM 697 O O . GLY B 1 30 ? -16.834 16.693 27.612 1.00 41.36 549 GLY B O 1
ATOM 698 N N . SER B 1 31 ? -18.782 17.564 28.338 1.00 36.12 550 SER B N 1
ATOM 699 C CA . SER B 1 31 ? -18.201 18.395 29.388 1.00 43.90 550 SER B CA 1
ATOM 700 C C . SER B 1 31 ? -17.189 17.680 30.283 1.00 42.61 550 SER B C 1
ATOM 701 O O . SER B 1 31 ? -16.208 18.280 30.722 1.00 51.88 550 SER B O 1
ATOM 704 N N . HIS B 1 32 ? -17.425 16.404 30.560 1.00 39.06 551 HIS B N 1
ATOM 705 C CA . HIS B 1 32 ? -16.506 15.666 31.405 1.00 42.91 551 HIS B CA 1
ATOM 706 C C . HIS B 1 32 ? -15.848 14.532 30.653 1.00 43.67 551 HIS B C 1
ATOM 707 O O . HIS B 1 32 ? -15.642 13.447 31.194 1.00 50.48 551 HIS B O 1
ATOM 708 N N . ASP B 1 33 ? -15.514 14.784 29.396 1.00 42.57 552 ASP B N 1
ATOM 709 C CA . ASP B 1 33 ? -14.886 13.773 28.558 1.00 42.31 552 ASP B CA 1
ATOM 710 C C . ASP B 1 33 ? -14.307 14.460 27.323 1.00 37.46 552 ASP B C 1
ATOM 711 O O . ASP B 1 33 ? -14.386 13.947 26.207 1.00 35.12 552 ASP B O 1
ATOM 716 N N . LYS B 1 34 ? -13.721 15.630 27.547 1.00 29.71 553 LYS B N 1
ATOM 717 C CA . LYS B 1 34 ? -13.138 16.431 26.479 1.00 23.85 553 LYS B CA 1
ATOM 718 C C . LYS B 1 34 ? -11.906 15.797 25.858 1.00 32.50 553 LYS B C 1
ATOM 719 O O . LYS B 1 34 ? -11.138 15.106 26.528 1.00 26.45 553 LYS B O 1
ATOM 725 N N . ARG B 1 35 ? -11.736 16.046 24.564 1.00 21.50 554 ARG B N 1
ATOM 726 C CA . ARG B 1 35 ? -10.591 15.561 23.816 1.00 22.18 554 ARG B CA 1
ATOM 727 C C . ARG B 1 35 ? -10.168 16.726 22.935 1.00 22.92 554 ARG B C 1
ATOM 728 O O . ARG B 1 35 ? -10.918 17.147 22.052 1.00 27.42 554 ARG B O 1
ATOM 730 N N . PHE B 1 36 ? -8.979 17.254 23.201 1.00 19.90 555 PHE B N 1
ATOM 731 C CA . PHE B 1 36 ? -8.418 18.367 22.448 1.00 13.63 555 PHE B CA 1
ATOM 732 C C . PHE B 1 36 ? -7.199 17.889 21.670 1.00 24.25 555 PHE B C 1
ATOM 733 O O . PHE B 1 36 ? -6.441 17.054 22.157 1.00 19.69 555 PHE B O 1
ATOM 741 N N . VAL B 1 37 ? -7.004 18.430 20.473 1.00 18.31 556 VAL B N 1
ATOM 742 C CA . VAL B 1 37 ? -5.835 18.083 19.674 1.00 20.46 556 VAL B CA 1
ATOM 743 C C . VAL B 1 37 ? -5.210 19.387 19.209 1.00 21.23 556 VAL B C 1
ATOM 744 O O . VAL B 1 37 ? -5.889 20.235 18.623 1.00 21.04 556 VAL B O 1
ATOM 756 N N . GLU B 1 39 ? -1.823 21.397 17.242 1.00 19.31 558 GLU B N 1
ATOM 757 C CA . GLU B 1 39 ? -0.825 21.219 16.196 1.00 20.53 558 GLU B CA 1
ATOM 758 C C . GLU B 1 39 ? 0.100 22.424 16.124 1.00 23.24 558 GLU B C 1
ATOM 759 O O . GLU B 1 39 ? -0.347 23.569 16.218 1.00 27.27 558 GLU B O 1
ATOM 765 N N . VAL B 1 40 ? 1.392 22.159 15.963 1.00 18.02 559 VAL B N 1
ATOM 766 C CA . VAL B 1 40 ? 2.370 23.228 15.837 1.00 22.51 559 VAL B CA 1
ATOM 767 C C . VAL B 1 40 ? 3.272 22.881 14.662 1.00 22.65 559 V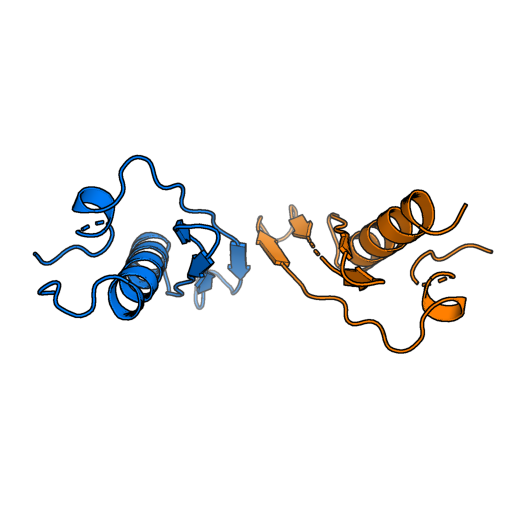AL B C 1
ATOM 768 O O . VAL B 1 40 ? 3.627 21.715 14.463 1.00 17.87 559 VAL B O 1
ATOM 772 N N . GLU B 1 41 ? 3.606 23.888 13.862 1.00 21.20 560 GLU B N 1
ATOM 773 C CA . GLU B 1 41 ? 4.484 23.676 12.719 1.00 21.03 560 GLU B CA 1
ATOM 774 C C . GLU B 1 41 ? 5.874 24.179 13.079 1.00 20.07 560 GLU B C 1
ATOM 775 O O . GLU B 1 41 ? 6.050 25.329 13.488 1.00 22.00 560 GLU B O 1
ATOM 781 N N . VAL B 1 42 ? 6.860 23.306 12.935 1.00 21.10 561 VAL B N 1
ATOM 782 C CA . VAL B 1 42 ? 8.241 23.654 13.238 1.00 20.04 561 VAL B CA 1
ATOM 783 C C . VAL B 1 42 ? 9.101 23.177 12.074 1.00 22.62 561 VAL B C 1
ATOM 784 O O . VAL B 1 42 ? 8.956 22.042 11.617 1.00 22.87 561 VAL B O 1
ATOM 788 N N . ASP B 1 43 ? 9.978 24.051 11.592 1.00 23.87 562 ASP B N 1
ATOM 789 C CA . ASP B 1 43 ? 10.855 23.722 10.473 1.00 24.43 562 ASP B CA 1
ATOM 790 C C . ASP B 1 43 ? 10.069 23.053 9.348 1.00 25.77 562 ASP B C 1
ATOM 791 O O . ASP B 1 43 ? 10.446 21.991 8.854 1.00 21.21 562 ASP B O 1
ATOM 796 N N . GLY B 1 44 ? 8.963 23.680 8.962 1.00 22.80 563 GLY B N 1
ATOM 797 C CA . GLY B 1 44 ? 8.134 23.150 7.893 1.00 24.12 563 GLY B CA 1
ATOM 798 C C . GLY B 1 44 ? 7.542 21.770 8.120 1.00 23.72 563 GLY B C 1
ATOM 799 O O . GLY B 1 44 ? 7.159 21.105 7.162 1.00 23.73 563 GLY B O 1
ATOM 800 N N . GLN B 1 45 ? 7.447 21.340 9.377 1.00 17.95 564 GLN B N 1
ATOM 801 C CA . GLN B 1 45 ? 6.895 20.027 9.700 1.00 16.77 564 GLN B CA 1
ATOM 802 C C . GLN B 1 45 ? 5.823 20.166 10.777 1.00 19.92 564 GLN B C 1
ATOM 803 O O . GLN B 1 45 ? 5.970 20.965 11.692 1.00 25.97 564 GLN B O 1
ATOM 809 N N . LYS B 1 46 ? 4.759 19.377 10.672 1.00 25.59 565 LYS B N 1
ATOM 810 C CA . LYS B 1 46 ? 3.657 19.450 11.630 1.00 22.78 565 LYS B CA 1
ATOM 811 C C . LYS B 1 46 ? 3.747 18.422 12.757 1.00 24.07 565 LYS B C 1
ATOM 812 O O . LYS B 1 46 ? 4.072 17.256 12.529 1.00 20.03 565 LYS B O 1
ATOM 818 N N . PHE B 1 47 ? 3.439 18.869 13.972 1.00 19.02 566 PHE B N 1
ATOM 819 C CA . PHE B 1 47 ? 3.473 18.014 15.153 1.00 19.73 566 PHE B CA 1
ATOM 820 C C . PHE B 1 47 ? 2.209 18.232 15.972 1.00 19.48 566 PHE B C 1
ATOM 821 O O . PHE B 1 47 ? 1.802 19.372 16.200 1.00 18.71 566 PHE B O 1
ATOM 829 N N . GLN B 1 48 ? 1.593 17.137 16.410 1.00 18.91 567 GLN B N 1
ATOM 830 C CA . GLN B 1 48 ? 0.368 17.227 17.197 1.00 17.18 567 GLN B CA 1
ATOM 831 C C . GLN B 1 48 ? 0.453 16.633 18.595 1.00 18.56 567 GLN B C 1
ATOM 832 O O . GLN B 1 48 ? 1.282 15.767 18.882 1.00 20.11 567 GLN B O 1
ATOM 838 N N . GLY B 1 49 ? -0.441 17.101 19.460 1.00 20.04 568 GLY B N 1
ATOM 839 C CA . GLY B 1 49 ? -0.505 16.613 20.823 1.00 19.72 568 GLY B CA 1
ATOM 840 C C . GLY B 1 49 ? -1.967 16.579 21.226 1.00 20.40 568 GLY B C 1
ATOM 841 O O . GLY B 1 49 ? -2.736 17.439 20.803 1.00 20.43 568 GLY B O 1
ATOM 842 N N . ALA B 1 50 ? -2.359 15.600 22.034 1.00 19.30 569 ALA B N 1
ATOM 843 C CA . ALA B 1 50 ? -3.754 15.491 22.458 1.00 21.85 569 ALA B CA 1
ATOM 844 C C . ALA B 1 50 ? -3.877 15.333 23.968 1.00 16.90 569 ALA B C 1
ATOM 845 O O . ALA B 1 50 ? -2.945 14.887 24.632 1.00 23.25 569 ALA B O 1
ATOM 847 N N . GLY B 1 51 ? -5.040 15.698 24.499 1.00 22.03 570 GLY B N 1
ATOM 848 C CA . GLY B 1 51 ? -5.271 15.586 25.929 1.00 20.89 570 GLY B CA 1
ATOM 849 C C . GLY B 1 51 ? -6.671 16.015 26.320 1.00 20.19 570 GLY B C 1
ATOM 850 O O . GLY B 1 51 ? -7.436 16.491 25.484 1.00 22.75 570 GLY B O 1
ATOM 851 N N . SER B 1 52 ? -7.006 15.853 27.595 1.00 23.59 571 SER B N 1
ATOM 852 C CA . SER B 1 52 ? -8.324 16.227 28.090 1.00 20.79 571 SER B CA 1
ATOM 853 C C . SER B 1 52 ? -8.415 17.725 28.353 1.00 21.13 571 SER B C 1
ATOM 854 O O . SER B 1 52 ? -9.470 18.231 28.726 1.00 24.72 571 SER B O 1
ATOM 857 N N . ASN B 1 53 ? -7.296 18.426 28.187 1.00 18.14 572 ASN B N 1
ATOM 858 C CA . ASN B 1 53 ? -7.272 19.877 28.347 1.00 20.07 572 ASN B CA 1
ATOM 859 C C . ASN B 1 53 ? -6.293 20.475 27.344 1.00 20.79 572 ASN B C 1
ATOM 860 O O . ASN B 1 53 ? -5.374 19.805 26.877 1.00 19.48 572 ASN B O 1
ATOM 865 N N . LYS B 1 54 ? -6.508 21.737 27.000 1.00 18.00 573 LYS B N 1
ATOM 866 C CA . LYS B 1 54 ? -5.678 22.414 26.011 1.00 21.66 573 LYS B CA 1
ATOM 867 C C . LYS B 1 54 ? -4.209 22.521 26.378 1.00 25.73 573 LYS B C 1
ATOM 868 O O . LYS B 1 54 ? -3.338 22.419 25.514 1.00 19.19 573 LYS B O 1
ATOM 874 N N . LYS B 1 55 ? -3.936 22.731 27.660 1.00 18.64 574 LYS B N 1
ATOM 875 C CA . LYS B 1 55 ? -2.568 22.882 28.118 1.00 22.40 574 LYS B CA 1
ATOM 876 C C . LYS B 1 55 ? -1.739 21.635 27.842 1.00 18.54 574 LYS B C 1
ATOM 877 O O . LYS B 1 55 ? -0.648 21.719 27.275 1.00 17.59 574 LYS B O 1
ATOM 883 N N . VAL B 1 56 ? -2.249 20.475 28.239 1.00 14.85 575 VAL B N 1
ATOM 884 C CA . VAL B 1 56 ? -1.493 19.251 28.024 1.00 20.29 575 VAL B CA 1
ATOM 885 C C . VAL B 1 56 ? -1.423 18.879 26.542 1.00 19.53 575 VAL B C 1
ATOM 886 O O . VAL B 1 56 ? -0.438 18.291 26.102 1.00 16.57 575 VAL B O 1
ATOM 890 N N . ALA B 1 57 ? -2.452 19.227 25.769 1.00 17.57 576 ALA B N 1
ATOM 891 C CA . ALA B 1 57 ? -2.445 18.9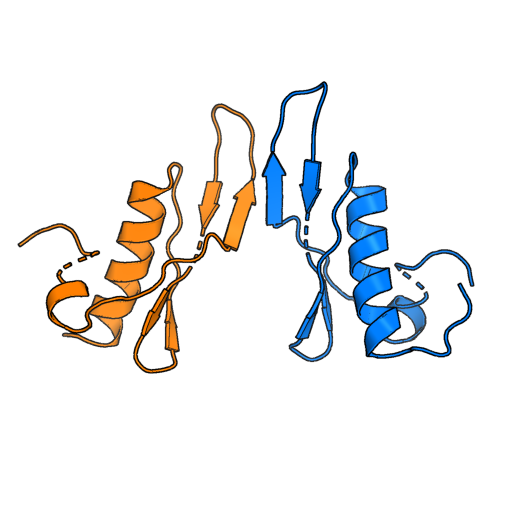26 24.331 1.00 17.45 576 ALA B CA 1
ATOM 892 C C . ALA B 1 57 ? -1.283 19.683 23.691 1.00 18.21 576 ALA B C 1
ATOM 893 O O . ALA B 1 57 ? -0.519 19.122 22.898 1.00 19.40 576 ALA B O 1
ATOM 895 N N . LYS B 1 58 ? -1.156 20.961 24.039 1.00 20.15 577 LYS B N 1
ATOM 896 C CA . LYS B 1 58 ? -0.078 21.800 23.514 1.00 24.53 577 LYS B CA 1
ATOM 897 C C . LYS B 1 58 ? 1.275 21.247 23.936 1.00 16.72 577 LYS B C 1
ATOM 898 O O . LYS B 1 58 ? 2.212 21.194 23.135 1.00 16.15 577 LYS B O 1
ATOM 904 N N . ALA B 1 59 ? 1.375 20.852 25.205 1.00 14.47 578 ALA B N 1
ATOM 905 C CA . ALA B 1 59 ? 2.612 20.298 25.735 1.00 18.27 578 ALA B CA 1
ATOM 906 C C . ALA B 1 59 ? 3.028 19.073 24.937 1.00 16.92 578 ALA B C 1
ATOM 907 O O . ALA B 1 59 ? 4.202 18.898 24.611 1.00 20.14 578 ALA B O 1
ATOM 909 N N . TYR B 1 60 ? 2.066 18.220 24.613 1.00 15.55 579 TYR B N 1
ATOM 910 C CA . TYR B 1 60 ? 2.386 17.024 23.850 1.00 13.36 579 TYR B CA 1
ATOM 911 C C . TYR B 1 60 ? 2.811 17.364 22.426 1.00 13.93 579 TYR B C 1
ATOM 912 O O . TYR B 1 60 ? 3.679 16.695 21.859 1.00 15.86 579 TYR B O 1
ATOM 921 N N . ALA B 1 61 ? 2.221 18.414 21.861 1.00 18.64 580 ALA B N 1
ATOM 922 C CA . ALA B 1 61 ? 2.570 18.855 20.511 1.00 16.66 580 ALA B CA 1
ATOM 923 C C . ALA B 1 61 ? 4.027 19.328 20.492 1.00 19.09 580 ALA B C 1
ATOM 924 O O . ALA B 1 61 ? 4.798 18.975 19.595 1.00 17.86 580 ALA B O 1
ATOM 926 N N . ALA B 1 62 ? 4.404 20.137 21.478 1.00 17.79 581 ALA B N 1
ATOM 927 C CA . ALA B 1 62 ? 5.781 20.621 21.550 1.00 14.09 581 ALA B CA 1
ATOM 928 C C . ALA B 1 62 ? 6.728 19.455 21.837 1.00 15.35 581 ALA B C 1
ATOM 929 O O . ALA B 1 62 ? 7.809 19.381 21.265 1.00 23.03 581 ALA B O 1
ATOM 931 N N . LEU B 1 63 ? 6.317 18.539 22.712 1.00 17.72 582 LEU B N 1
ATOM 932 C CA . LEU B 1 63 ? 7.159 17.388 23.041 1.00 21.05 582 LEU B CA 1
ATOM 933 C C . LEU B 1 63 ? 7.451 16.547 21.800 1.00 20.48 582 LEU B C 1
ATOM 934 O O . LEU B 1 63 ? 8.564 16.047 21.618 1.00 20.21 582 LEU B O 1
ATOM 939 N N . ALA B 1 64 ? 6.442 16.378 20.953 1.00 16.14 583 ALA B N 1
ATOM 940 C CA . ALA B 1 64 ? 6.604 15.599 19.738 1.00 16.16 583 ALA B CA 1
ATOM 941 C C . ALA B 1 64 ? 7.637 16.269 18.834 1.00 17.52 583 ALA B C 1
ATOM 942 O O . ALA B 1 64 ? 8.503 15.604 18.271 1.00 20.21 583 ALA B O 1
ATOM 944 N N . ALA B 1 65 ? 7.555 17.590 18.709 1.00 17.15 584 ALA B N 1
ATOM 945 C CA . ALA B 1 65 ? 8.504 18.334 17.873 1.00 18.59 584 ALA B CA 1
ATOM 946 C C . ALA B 1 65 ? 9.930 18.230 18.425 1.00 19.75 584 ALA B C 1
ATOM 947 O O . ALA B 1 65 ? 10.888 18.040 17.668 1.00 20.13 584 ALA B O 1
ATOM 949 N N . LEU B 1 66 ? 10.066 18.367 19.743 1.00 17.52 585 LEU B N 1
ATOM 950 C CA . LEU B 1 66 ? 11.379 18.278 20.386 1.00 21.59 585 LEU B CA 1
ATOM 951 C C . LEU B 1 66 ? 12.021 16.909 20.212 1.00 20.43 585 LEU B C 1
ATOM 952 O O . LEU B 1 66 ? 13.204 16.804 19.890 1.00 23.67 585 LEU B O 1
ATOM 957 N N . GLU B 1 67 ? 11.239 15.857 20.430 1.00 22.38 586 GLU B N 1
ATOM 958 C CA . GLU B 1 67 ? 11.740 14.492 20.307 1.00 23.69 586 GLU B CA 1
ATOM 959 C C . GLU B 1 67 ? 12.199 14.190 18.892 1.00 25.10 586 GLU B C 1
ATOM 960 O O . GLU B 1 67 ? 13.212 13.526 18.680 1.00 30.45 586 GLU B O 1
ATOM 966 N N . LYS B 1 68 ? 11.444 14.682 17.920 1.00 21.72 587 LYS B N 1
ATOM 967 C CA . LYS B 1 68 ? 11.753 14.439 16.524 1.00 19.55 587 LYS B CA 1
ATOM 968 C C . LYS B 1 68 ? 12.872 15.323 15.975 1.00 24.23 587 LYS B C 1
ATOM 969 O O . LYS B 1 68 ? 13.782 14.839 15.305 1.00 19.77 587 LYS B O 1
ATOM 975 N N . LEU B 1 69 ? 12.810 16.617 16.264 1.00 19.45 588 LEU B N 1
ATOM 976 C CA . LEU B 1 69 ? 13.798 17.540 15.722 1.00 20.48 588 LEU B CA 1
ATOM 977 C C . LEU B 1 69 ? 14.939 17.979 16.631 1.00 23.07 588 LEU B C 1
ATOM 978 O O . LEU B 1 69 ? 15.963 18.451 16.138 1.00 26.39 588 LEU B O 1
ATOM 983 N N . PHE B 1 70 ? 14.783 17.815 17.941 1.00 22.62 589 PHE B N 1
ATOM 984 C CA . PHE B 1 70 ? 15.811 18.268 18.870 1.00 27.23 589 PHE B CA 1
ATOM 985 C C . PHE B 1 70 ? 16.275 17.289 19.950 1.00 33.48 589 PHE B C 1
ATOM 986 O O . PHE B 1 70 ? 15.893 17.408 21.117 1.00 27.62 589 PHE B O 1
ATOM 994 N N . PRO B 1 71 ? 17.118 16.338 19.550 1.00 43.90 590 PRO B N 1
ATOM 995 C CA . PRO B 1 71 ? 17.702 15.337 20.455 1.00 47.54 590 PRO B CA 1
ATOM 996 C C . PRO B 1 71 ? 16.780 14.894 21.581 1.00 51.55 590 PRO B C 1
ATOM 997 O O . PRO B 1 71 ? 17.278 14.776 22.717 1.00 49.39 590 PRO B O 1
#

Nearest PDB structures (foldseek):
  3p1x-assembly3_A  TM=1.015E+00  e=3.449E-12  Homo sapiens
  3p1x-assembly3_B  TM=1.001E+00  e=1.027E-10  Homo sapiens
  2l33-assembly1_A  TM=8.596E-01  e=3.115E-10  Homo sapiens
  2l2k-assembly1_B  TM=8.652E-01  e=2.424E-07  Mus musculus
  7zpi-assembly1_A  TM=6.970E-01  e=1.818E-02  Mus musculus

Foldseek 3Di:
DPQLVLLCVVPPPWDDDWDDWDDDPVQIKTKWTADPNDIFMAMDRDDRRRRRRSSVRVCVPPPVPDDD/DDQLVCLCVVPPDWDDDWPDWDDDPQAIKTKWTADPNRIFMAIDRDPRRRVSRRSVRCCVVPPD

Solvent-accessible surface area: 8413 Å² total

GO terms:
  GO:0001618 virus receptor activity (F, IDA)
  GO:0005634 nucleus (C, IDA)
  GO:0005737 cytoplasm (C, IDA)
  GO:0160091 spliceosome-depend formation of circular RNA (P, IDA)
  GO:0006468 protein phosphorylation (P, IDA)
  GO:0005634 nucleus (C, EXP)
  GO:0005737 cytoplasm (C, EXP)
  GO:0005515 protein binding (F, IPI)
  GO:0005654 nucleoplasm (C, TAS)
  GO:0005829 cytosol (C, TAS)
  GO:0003725 double-stranded RNA binding (F, IDA)
  GO:0005576 extracellular region (C, HDA)
  GO:0005654 nucleoplasm (C, IDA)
  GO:0005730 nucleolus (C, IDA)
  GO:0005739 mitochondrion (C, IDA)
  GO:0035925 mRNA 3'-UTR AU-rich region binding (F, IDA)
  GO:0003677 DNA binding (F, IDA)
  GO:0045892 negative regulation of DNA-templated transcription (P, IDA)
  GO:0045893 positive regulation of DNA-templated transcription (P, IDA)
  GO:1990904 ribonucleoprotein complex (C, IDA)

Secondary structure (DSSP, 8-state):
------HHHHSTT--B---BEES-TTS-EE--EEETTEEE---BSSHHHHHHHHHHHHHHHH-TT---/------GGGTSTT--B----EES-TTS-EE--EEETTEEE---BSSHHHHHHHHHHHHHHHH--

Sequence (132 aa):
GKNPVELNEKRRGLKYELISETGGSHDKRFVEVEVDGQKFQGAGSNKKVAKAYAALAALEKLFPDTPLGKNPVELNEKRRGLKYELISETGGSHDKRFVEVEVDGQKFQGAGSNKKVAKAYAALAALEKLFP

CATH classification: 3.30.160.20

Organism: Homo sapiens (NCBI:txid9606)